Protein AF-A0A2T4CT30-F1 (afdb_monomer)

Organism: NCBI:txid624146

Foldseek 3Di:
DVLVVCLVLLVLVVNVVVLVPDDPVRCDPVSVVSVVSSVVLVVQLDDPVLVVLVVVCVVVVPPLVSLQVNLVSNVVSSVLLSSLVSLVVSCVVPVPPDCSLVVNVVSLVPDDPPDPSSVVSVVVSVVSVD

Structure (mmCIF, N/CA/C/O backbone):
data_AF-A0A2T4CT30-F1
#
_entry.id   AF-A0A2T4CT30-F1
#
loop_
_atom_site.group_PDB
_atom_site.id
_atom_site.type_symbol
_atom_site.label_atom_id
_atom_site.label_alt_id
_atom_site.label_comp_id
_atom_site.label_asym_id
_atom_site.label_entity_id
_atom_site.label_seq_id
_atom_site.pdbx_PDB_ins_code
_atom_site.Cartn_x
_atom_site.Cartn_y
_atom_site.Cartn_z
_atom_site.occupancy
_atom_site.B_iso_or_equiv
_atom_site.auth_seq_id
_atom_site.auth_comp_id
_atom_site.auth_asym_id
_atom_site.auth_atom_id
_atom_site.pdbx_PDB_model_num
ATOM 1 N N . MET A 1 1 ? 15.403 0.928 -18.893 1.00 57.62 1 MET A N 1
ATOM 2 C CA . MET A 1 1 ? 15.694 1.652 -17.631 1.00 57.62 1 MET A CA 1
ATOM 3 C C . MET A 1 1 ? 14.466 1.838 -16.730 1.00 57.62 1 MET A C 1
ATOM 5 O O . MET A 1 1 ? 14.641 1.749 -15.526 1.00 57.62 1 MET A O 1
ATOM 9 N N . LEU A 1 2 ? 13.239 1.999 -17.252 1.00 59.38 2 LEU A N 1
ATOM 10 C CA . LEU A 1 2 ? 12.018 2.119 -16.424 1.00 59.38 2 LEU A CA 1
ATOM 11 C C . LEU A 1 2 ? 11.672 0.859 -15.604 1.00 59.38 2 LEU A C 1
ATOM 13 O O . LEU A 1 2 ? 11.395 0.970 -14.416 1.00 59.38 2 LEU A O 1
ATOM 17 N N . ALA A 1 3 ? 11.766 -0.338 -16.193 1.00 56.81 3 ALA A N 1
ATOM 18 C CA . ALA A 1 3 ? 11.437 -1.590 -15.497 1.00 56.81 3 ALA A CA 1
ATOM 19 C C . ALA A 1 3 ? 12.364 -1.901 -14.304 1.00 56.81 3 ALA A C 1
ATOM 21 O O . ALA A 1 3 ? 11.907 -2.397 -13.284 1.00 56.81 3 ALA A O 1
ATOM 22 N N . ALA A 1 4 ? 13.656 -1.561 -14.394 1.00 57.28 4 ALA A N 1
ATOM 23 C CA . ALA A 1 4 ? 14.606 -1.757 -13.294 1.00 57.28 4 ALA A CA 1
ATOM 24 C C . ALA A 1 4 ? 14.313 -0.824 -12.104 1.00 57.28 4 ALA A C 1
ATOM 26 O O . ALA A 1 4 ? 14.340 -1.268 -10.962 1.00 57.28 4 ALA A O 1
ATOM 27 N N . ALA A 1 5 ? 13.965 0.438 -12.378 1.00 57.84 5 ALA A N 1
ATOM 28 C CA . ALA A 1 5 ? 13.563 1.394 -11.347 1.00 57.84 5 ALA A CA 1
ATOM 29 C C . ALA A 1 5 ? 12.221 1.009 -10.699 1.00 57.84 5 ALA A C 1
ATOM 31 O O . ALA A 1 5 ? 12.065 1.109 -9.488 1.00 57.84 5 ALA A O 1
ATOM 32 N N . ALA A 1 6 ? 11.258 0.514 -11.482 1.00 58.59 6 ALA A N 1
ATOM 33 C CA . ALA A 1 6 ? 9.978 0.037 -10.958 1.00 58.59 6 ALA A CA 1
ATOM 34 C C . ALA A 1 6 ? 10.134 -1.220 -10.074 1.00 58.59 6 ALA A C 1
ATOM 36 O O . ALA A 1 6 ? 9.441 -1.344 -9.066 1.00 58.59 6 ALA A O 1
ATOM 37 N N . LEU A 1 7 ? 11.104 -2.086 -10.385 1.00 60.84 7 LEU A N 1
ATOM 38 C CA . LEU A 1 7 ? 11.506 -3.226 -9.554 1.00 60.84 7 LEU A CA 1
ATOM 39 C C . LEU A 1 7 ? 12.090 -2.799 -8.201 1.00 60.84 7 LEU A C 1
ATOM 41 O O . LEU A 1 7 ? 11.708 -3.338 -7.166 1.00 60.84 7 LEU A O 1
ATOM 45 N N . GLU A 1 8 ? 12.978 -1.802 -8.191 1.00 60.53 8 GLU A N 1
ATOM 46 C CA . GLU A 1 8 ? 13.535 -1.246 -6.946 1.00 60.53 8 GLU A CA 1
ATOM 47 C C . GLU A 1 8 ? 12.466 -0.572 -6.073 1.00 60.53 8 GLU A C 1
ATOM 49 O O . GLU A 1 8 ? 12.564 -0.582 -4.843 1.00 60.53 8 GLU A O 1
ATOM 54 N N . LEU A 1 9 ? 11.417 -0.044 -6.708 1.00 63.19 9 LEU A N 1
ATOM 55 C CA . LEU A 1 9 ? 10.272 0.596 -6.062 1.00 63.19 9 LEU A CA 1
ATOM 56 C C . LEU A 1 9 ? 9.150 -0.382 -5.664 1.00 63.19 9 LEU A C 1
ATOM 58 O O . LEU A 1 9 ? 8.116 0.074 -5.183 1.00 63.19 9 LEU A O 1
ATOM 62 N N . GLY A 1 10 ? 9.319 -1.696 -5.862 1.00 62.84 10 GLY A N 1
ATOM 63 C CA . GLY A 1 10 ? 8.305 -2.704 -5.510 1.00 62.84 10 GLY A CA 1
ATOM 64 C C . GLY A 1 10 ? 7.031 -2.650 -6.364 1.00 62.84 10 GLY A C 1
ATOM 65 O O . GLY A 1 10 ? 6.013 -3.232 -6.007 1.00 62.84 10 GLY A O 1
ATOM 66 N N . ARG A 1 11 ? 7.063 -1.961 -7.510 1.00 69.31 11 ARG A N 1
ATOM 67 C CA . ARG A 1 11 ? 5.923 -1.819 -8.429 1.00 69.31 11 ARG A CA 1
ATOM 68 C C . ARG A 1 11 ? 5.841 -3.006 -9.381 1.00 69.31 11 ARG A C 1
ATOM 70 O O . ARG A 1 11 ? 5.975 -2.850 -10.595 1.00 69.31 11 ARG A O 1
ATOM 77 N N . LEU A 1 12 ? 5.673 -4.192 -8.812 1.00 69.56 12 LEU A N 1
ATOM 78 C CA . LEU A 1 12 ? 5.738 -5.457 -9.542 1.00 69.56 12 LEU A CA 1
ATOM 79 C C . LEU A 1 12 ? 4.688 -5.526 -10.663 1.00 69.56 12 LEU A C 1
ATOM 81 O O . LEU A 1 12 ? 5.019 -5.947 -11.767 1.00 69.56 12 LEU A O 1
ATOM 85 N N . GLU A 1 13 ? 3.491 -4.981 -10.438 1.00 65.31 13 GLU A N 1
ATOM 86 C CA . GLU A 1 13 ? 2.423 -4.935 -11.446 1.00 65.31 13 GLU A CA 1
ATOM 87 C C . GLU A 1 13 ? 2.760 -4.039 -12.647 1.00 65.31 13 GLU A C 1
ATOM 89 O O . GLU A 1 13 ? 2.622 -4.467 -13.787 1.00 65.31 13 GLU A O 1
ATOM 94 N N . GLN A 1 14 ? 3.324 -2.843 -12.437 1.00 66.31 14 GLN A N 1
ATOM 95 C CA . GLN A 1 14 ? 3.787 -2.009 -13.561 1.00 66.31 14 GLN A CA 1
ATOM 96 C C . GLN A 1 14 ? 4.950 -2.651 -14.319 1.00 66.31 14 GLN A C 1
ATOM 98 O O . GLN A 1 14 ? 5.071 -2.480 -15.531 1.00 66.31 14 GLN A O 1
ATOM 103 N N . VAL A 1 15 ? 5.829 -3.375 -13.620 1.00 67.06 15 VAL A N 1
ATOM 104 C CA . VAL A 1 15 ? 6.897 -4.142 -14.273 1.00 67.06 15 VAL A CA 1
ATOM 105 C C . VAL A 1 15 ? 6.290 -5.262 -15.114 1.00 67.06 15 VAL A C 1
ATOM 107 O O . VAL A 1 15 ? 6.729 -5.446 -16.245 1.00 67.06 15 VAL A O 1
ATOM 110 N N . ARG A 1 16 ? 5.270 -5.961 -14.606 1.00 68.44 16 ARG A N 1
ATOM 111 C CA . ARG A 1 16 ? 4.552 -7.022 -15.320 1.00 68.44 16 ARG A CA 1
ATOM 112 C C . ARG A 1 16 ? 3.856 -6.486 -16.572 1.00 68.44 16 ARG A C 1
ATOM 114 O O . ARG A 1 16 ? 4.122 -7.002 -17.649 1.00 68.44 16 ARG A O 1
ATOM 121 N N . GLU A 1 17 ? 3.099 -5.393 -16.471 1.00 71.25 17 GLU A N 1
ATOM 122 C CA . GLU A 1 17 ? 2.459 -4.741 -17.627 1.00 71.25 17 GLU A CA 1
ATOM 123 C C . GLU A 1 17 ? 3.479 -4.292 -18.686 1.00 71.25 17 GLU A C 1
ATOM 125 O O . GLU A 1 17 ? 3.277 -4.480 -19.887 1.00 71.25 17 GLU A O 1
ATOM 130 N N . LEU A 1 18 ? 4.606 -3.713 -18.253 1.00 71.56 18 LEU A N 1
ATOM 131 C CA . LEU A 1 18 ? 5.677 -3.310 -19.165 1.00 71.56 18 LEU A CA 1
ATOM 132 C C . LEU A 1 18 ? 6.331 -4.518 -19.844 1.00 71.56 18 LEU A C 1
ATOM 134 O O . LEU A 1 18 ? 6.643 -4.431 -21.030 1.00 71.56 18 LEU A O 1
ATOM 138 N N . LEU A 1 19 ? 6.538 -5.624 -19.127 1.00 70.25 19 LEU A N 1
ATOM 139 C CA . LEU A 1 19 ? 7.095 -6.856 -19.691 1.00 70.25 19 LEU A CA 1
ATOM 140 C C . LEU A 1 19 ? 6.111 -7.522 -20.665 1.00 70.25 19 LEU A C 1
ATOM 142 O O . LEU A 1 19 ? 6.524 -7.903 -21.756 1.00 70.25 19 LEU A O 1
ATOM 146 N N . ASP A 1 20 ? 4.821 -7.569 -20.337 1.00 72.44 20 ASP A N 1
ATOM 147 C CA . ASP A 1 20 ? 3.778 -8.137 -21.203 1.00 72.44 20 ASP A CA 1
ATOM 148 C C . ASP A 1 20 ? 3.587 -7.332 -22.501 1.00 72.44 20 ASP A C 1
ATOM 150 O O . ASP A 1 20 ? 3.146 -7.871 -23.517 1.00 72.44 20 ASP A O 1
ATOM 154 N N . SER A 1 21 ? 3.961 -6.047 -22.502 1.00 74.69 21 SER A N 1
ATOM 155 C CA . SER A 1 21 ? 3.940 -5.198 -23.701 1.00 74.69 21 SER A CA 1
ATOM 156 C C . SER A 1 21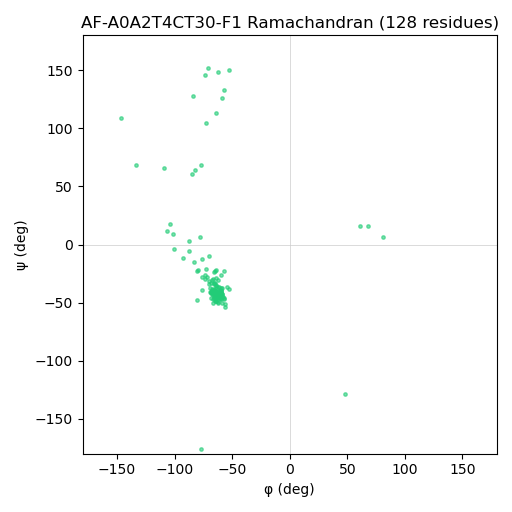 ? 5.094 -5.461 -24.685 1.00 74.69 21 SER A C 1
ATOM 158 O O . SER A 1 21 ? 5.056 -4.974 -25.818 1.00 74.69 21 SER A O 1
ATOM 160 N N . ILE A 1 22 ? 6.120 -6.222 -24.280 1.00 72.50 22 ILE A N 1
ATOM 161 C CA . ILE A 1 22 ? 7.293 -6.528 -25.111 1.00 72.50 22 ILE A CA 1
ATOM 162 C C . ILE A 1 22 ? 6.982 -7.716 -26.025 1.00 72.50 22 ILE A C 1
ATOM 164 O O . ILE A 1 22 ? 6.559 -8.784 -25.581 1.00 72.50 22 ILE A O 1
ATOM 168 N N . SER A 1 23 ? 7.221 -7.538 -27.327 1.00 70.38 23 SER A N 1
ATOM 169 C CA . SER A 1 23 ? 6.971 -8.581 -28.322 1.00 70.38 23 SER A CA 1
ATOM 170 C C . SER A 1 23 ? 7.845 -9.815 -28.065 1.00 70.38 23 SER A C 1
ATOM 172 O O . SER A 1 23 ? 8.988 -9.705 -27.624 1.00 70.38 23 SER A O 1
ATOM 174 N N . MET A 1 24 ? 7.339 -11.006 -28.398 1.00 62.00 24 MET A N 1
ATOM 175 C CA . MET A 1 24 ? 8.060 -12.277 -28.211 1.00 62.00 24 MET A CA 1
ATOM 176 C C . MET A 1 24 ? 9.427 -12.314 -28.923 1.00 62.00 24 MET A C 1
ATOM 178 O O . MET A 1 24 ? 10.302 -13.083 -28.539 1.00 62.00 24 MET A O 1
ATOM 182 N N . VAL A 1 25 ? 9.607 -11.485 -29.957 1.00 62.66 25 VAL A N 1
ATOM 183 C CA . VAL A 1 25 ? 10.837 -11.381 -30.756 1.00 62.66 25 VAL A CA 1
ATOM 184 C C . VAL A 1 25 ? 11.898 -10.520 -30.053 1.00 62.66 25 VAL A C 1
ATOM 186 O O . VAL A 1 25 ? 13.088 -10.707 -30.289 1.00 62.66 25 VAL A O 1
ATOM 189 N N . ASP A 1 26 ? 11.475 -9.635 -29.146 1.00 66.44 26 ASP A N 1
ATOM 190 C CA . ASP A 1 26 ? 12.321 -8.684 -28.414 1.00 66.44 26 ASP A CA 1
ATOM 191 C C . ASP A 1 26 ? 12.638 -9.144 -26.972 1.00 66.44 26 ASP A C 1
ATOM 193 O O . ASP A 1 26 ? 13.202 -8.387 -26.180 1.00 66.44 26 ASP A O 1
ATOM 197 N N . GLN A 1 27 ? 12.292 -10.388 -26.60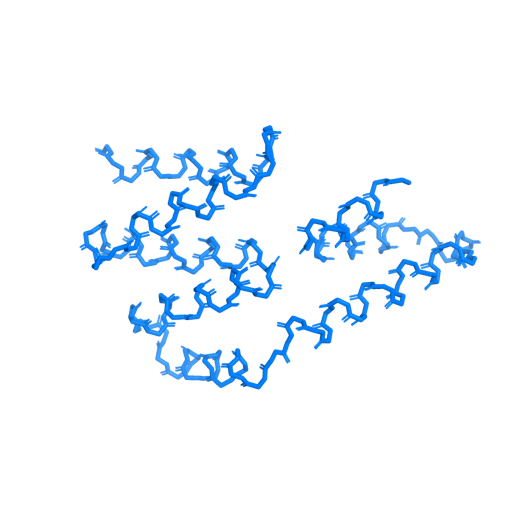9 1.00 70.94 27 GLN A N 1
ATOM 198 C CA . GLN A 1 27 ? 12.570 -10.985 -25.292 1.00 70.94 27 GLN A CA 1
ATOM 199 C C . GLN A 1 27 ? 14.037 -11.426 -25.157 1.00 70.94 27 GLN A C 1
ATOM 201 O O . GLN A 1 27 ? 14.364 -12.613 -25.107 1.00 70.94 27 GLN A O 1
ATOM 206 N N . ASP A 1 28 ? 14.935 -10.448 -25.112 1.00 76.31 28 ASP A N 1
ATOM 207 C CA . ASP A 1 28 ? 16.377 -10.647 -25.005 1.00 76.31 28 ASP A CA 1
ATOM 208 C C . ASP A 1 28 ? 16.854 -11.022 -23.579 1.00 76.31 28 ASP A C 1
ATOM 210 O O . ASP A 1 28 ? 16.087 -11.215 -22.630 1.00 76.31 28 ASP A O 1
ATOM 214 N N . SER A 1 29 ? 18.173 -11.127 -23.399 1.00 73.81 29 SER A N 1
ATOM 215 C CA . SER A 1 29 ? 18.788 -11.425 -22.099 1.00 73.81 29 SER A CA 1
ATOM 216 C C . SER A 1 29 ? 18.455 -10.390 -21.011 1.00 73.81 29 SER A C 1
ATOM 218 O O . SER A 1 29 ? 18.468 -10.723 -19.824 1.00 73.81 29 SER A O 1
ATOM 220 N N . PHE A 1 30 ? 18.158 -9.140 -21.385 1.00 69.69 30 PHE A N 1
ATOM 221 C CA . PHE A 1 30 ? 17.771 -8.083 -20.452 1.00 69.69 30 PHE A CA 1
ATOM 222 C C . PHE A 1 30 ? 16.319 -8.262 -19.986 1.00 69.69 30 PHE A C 1
ATOM 224 O O . PHE A 1 30 ? 16.048 -8.127 -18.789 1.00 69.69 30 PHE A O 1
ATOM 231 N N . TYR A 1 31 ? 15.415 -8.662 -20.885 1.00 74.56 31 TYR A N 1
ATOM 232 C CA . TYR A 1 31 ? 14.053 -9.083 -20.544 1.00 74.56 31 TYR A CA 1
ATOM 233 C C . TYR A 1 31 ? 14.053 -10.237 -19.530 1.00 74.56 31 TYR A C 1
ATOM 235 O O . TYR A 1 31 ? 13.449 -10.128 -18.463 1.00 74.56 31 TYR A O 1
ATOM 243 N N . GLN A 1 32 ? 14.809 -11.306 -19.800 1.00 73.62 32 GLN A N 1
ATOM 244 C CA . GLN A 1 32 ? 14.903 -12.465 -18.899 1.00 73.62 32 GLN A CA 1
ATOM 245 C C . GLN A 1 32 ? 15.473 -12.091 -17.520 1.00 73.62 32 GLN A C 1
ATOM 247 O O . GLN A 1 32 ? 15.019 -12.593 -16.492 1.00 73.62 32 GLN A O 1
ATOM 252 N N . HIS A 1 33 ? 16.434 -11.163 -17.468 1.00 74.44 33 HIS A N 1
ATOM 253 C CA . HIS A 1 33 ? 16.969 -10.656 -16.204 1.00 74.44 33 HIS A CA 1
ATOM 254 C C . HIS A 1 33 ? 15.916 -9.895 -15.379 1.00 74.44 33 HIS A C 1
ATOM 256 O O . HIS A 1 33 ? 15.855 -10.056 -14.158 1.00 74.44 33 HIS A O 1
ATOM 262 N N . LEU A 1 34 ? 15.075 -9.086 -16.031 1.00 70.56 34 LEU A N 1
ATOM 263 C CA . LEU A 1 34 ? 13.975 -8.371 -15.381 1.00 70.56 34 LEU A CA 1
ATOM 264 C C . LEU A 1 34 ? 12.869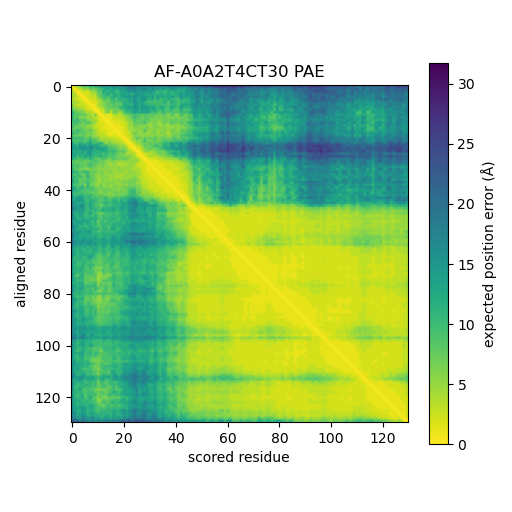 -9.321 -14.911 1.00 70.56 34 LEU A C 1
ATOM 266 O O . LEU A 1 34 ? 12.394 -9.156 -13.792 1.00 70.56 34 LEU A O 1
ATOM 270 N N . VAL A 1 35 ? 12.517 -10.338 -15.703 1.00 72.75 35 VAL A N 1
ATOM 271 C CA . VAL A 1 35 ? 11.549 -11.380 -15.314 1.00 72.75 35 VAL A CA 1
ATOM 272 C C . VAL A 1 35 ? 12.029 -12.142 -14.079 1.00 72.75 35 VAL A C 1
ATOM 274 O O . VAL A 1 35 ? 11.267 -12.305 -13.130 1.00 72.75 35 VAL A O 1
ATOM 277 N N . SER A 1 36 ? 13.297 -12.563 -14.036 1.00 72.75 36 SER A N 1
ATOM 278 C CA . SER A 1 36 ? 13.846 -13.240 -12.853 1.00 72.75 36 SER A CA 1
ATOM 279 C C . SER A 1 36 ? 13.839 -12.339 -11.622 1.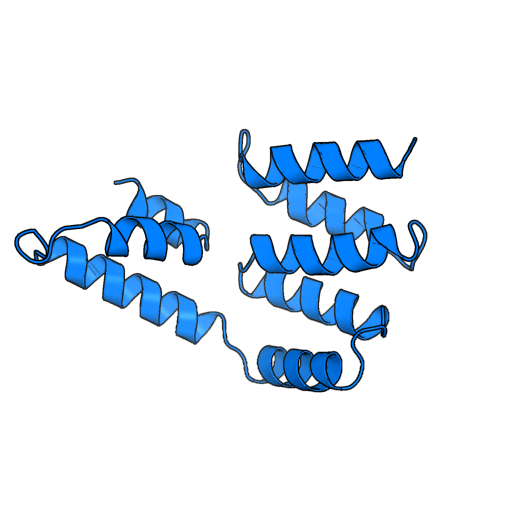00 72.75 36 SER A C 1
ATOM 281 O O . SER A 1 36 ? 13.467 -12.789 -10.542 1.00 72.75 36 SER A O 1
ATOM 283 N N . LYS A 1 37 ? 14.192 -11.055 -11.768 1.00 66.81 37 LYS A N 1
ATOM 284 C CA . LYS A 1 37 ? 14.112 -10.092 -10.661 1.00 66.81 37 LYS A CA 1
ATOM 285 C C . LYS A 1 37 ? 12.676 -9.861 -10.194 1.00 66.81 37 LYS A C 1
ATOM 287 O O . LYS A 1 37 ? 12.457 -9.798 -8.989 1.00 66.81 37 LYS A O 1
ATOM 292 N N . LEU A 1 38 ? 11.723 -9.762 -11.123 1.00 69.69 38 LEU A N 1
ATOM 293 C CA . LEU A 1 38 ? 10.296 -9.649 -10.823 1.00 69.69 38 LEU A CA 1
ATOM 294 C C . LEU A 1 38 ? 9.836 -10.862 -10.02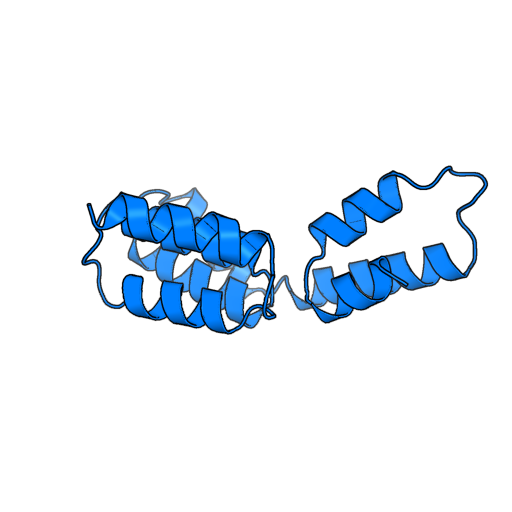3 1.00 69.69 38 LEU A C 1
ATOM 296 O O . LEU A 1 38 ? 9.288 -10.691 -8.945 1.00 69.69 38 LEU A O 1
ATOM 300 N N . LYS A 1 39 ? 10.148 -12.070 -10.494 1.00 68.12 39 LYS A N 1
ATOM 301 C CA . LYS A 1 39 ? 9.775 -13.317 -9.827 1.00 68.12 39 LYS A CA 1
ATOM 302 C C . LYS A 1 39 ? 10.382 -13.441 -8.429 1.00 68.12 39 LYS A C 1
ATOM 304 O O . LYS A 1 39 ? 9.682 -13.807 -7.499 1.00 68.12 39 LYS A O 1
ATOM 309 N N . MET A 1 40 ? 11.657 -13.088 -8.263 1.00 67.00 40 MET A N 1
ATOM 310 C CA . MET A 1 40 ? 12.306 -13.084 -6.947 1.00 67.00 40 MET A CA 1
ATOM 311 C C . MET A 1 40 ? 11.682 -12.056 -5.997 1.00 67.00 40 MET A C 1
ATOM 313 O O . MET A 1 40 ? 11.573 -12.319 -4.804 1.00 67.00 40 MET A O 1
ATOM 317 N N . ALA A 1 41 ? 11.291 -10.885 -6.507 1.00 64.62 41 ALA A N 1
ATOM 318 C CA . ALA A 1 41 ? 10.607 -9.872 -5.712 1.00 64.62 41 ALA A CA 1
ATOM 319 C C . ALA A 1 41 ? 9.181 -10.309 -5.334 1.00 64.62 41 ALA A C 1
ATOM 321 O O . ALA A 1 41 ? 8.771 -10.066 -4.207 1.00 64.62 41 ALA A O 1
ATOM 322 N N . ASP A 1 42 ? 8.477 -10.995 -6.237 1.00 67.31 42 ASP A N 1
ATOM 323 C CA . ASP A 1 42 ? 7.148 -11.577 -6.010 1.00 67.31 42 ASP A CA 1
ATOM 324 C C . ASP A 1 42 ? 7.215 -12.674 -4.933 1.00 67.31 42 ASP A C 1
ATOM 326 O O . ASP A 1 42 ? 6.500 -12.631 -3.937 1.00 67.31 42 ASP A O 1
ATOM 330 N N . GLU A 1 43 ? 8.171 -13.601 -5.061 1.00 66.19 43 GLU A N 1
ATOM 331 C CA . GLU A 1 43 ? 8.420 -14.665 -4.079 1.00 66.19 43 GLU A CA 1
ATOM 332 C C . GLU A 1 43 ? 8.837 -14.109 -2.707 1.00 66.19 43 GLU A C 1
ATOM 334 O O . GLU A 1 43 ? 8.440 -14.649 -1.677 1.00 66.19 43 GLU A O 1
ATOM 339 N N . ALA A 1 44 ? 9.612 -13.020 -2.671 1.00 62.91 44 ALA A N 1
ATOM 340 C CA . ALA A 1 44 ? 10.002 -12.362 -1.424 1.00 62.91 44 ALA A CA 1
ATOM 341 C C . ALA A 1 44 ? 8.855 -11.569 -0.775 1.00 62.91 44 ALA A C 1
ATOM 343 O O . ALA A 1 44 ? 8.864 -11.370 0.440 1.00 62.91 44 ALA A O 1
ATOM 344 N N . ALA A 1 45 ? 7.890 -11.106 -1.571 1.00 66.25 45 ALA A N 1
ATOM 345 C CA . ALA A 1 45 ? 6.742 -10.335 -1.109 1.00 66.25 45 ALA A CA 1
ATOM 346 C C . ALA A 1 45 ? 5.551 -11.212 -0.679 1.00 66.25 45 ALA A C 1
ATOM 348 O O . ALA A 1 45 ? 4.563 -10.686 -0.166 1.00 66.25 45 ALA A O 1
ATOM 349 N N . ASP A 1 46 ? 5.634 -12.531 -0.870 1.00 72.44 46 ASP A N 1
ATOM 350 C CA . ASP A 1 46 ? 4.558 -13.488 -0.604 1.00 72.44 46 ASP A CA 1
ATOM 351 C C . ASP A 1 46 ? 4.872 -14.356 0.629 1.00 72.44 46 ASP A C 1
ATOM 353 O O . ASP A 1 46 ? 5.125 -15.563 0.550 1.00 72.44 46 ASP A O 1
ATOM 357 N N . SER A 1 47 ? 4.922 -13.697 1.792 1.00 81.31 47 SER A N 1
ATOM 358 C CA . SER A 1 47 ? 5.229 -14.347 3.068 1.00 81.31 47 SER A CA 1
ATOM 359 C C . SER A 1 47 ? 4.074 -15.250 3.544 1.00 81.31 47 SER A C 1
ATOM 361 O O . SER A 1 47 ? 2.909 -14.980 3.229 1.00 81.31 47 SER A O 1
ATOM 363 N N . PRO A 1 48 ? 4.351 -16.315 4.327 1.00 83.81 48 PRO A N 1
ATOM 364 C CA . PRO A 1 48 ? 3.304 -17.168 4.898 1.00 83.81 48 PRO A CA 1
ATOM 365 C C . PRO A 1 48 ? 2.239 -16.378 5.669 1.00 83.81 48 PRO A C 1
ATOM 367 O O . PRO A 1 48 ? 1.052 -16.666 5.553 1.00 83.81 48 PRO A O 1
ATOM 370 N N . GLU A 1 49 ? 2.658 -15.342 6.393 1.00 84.69 49 GLU A N 1
ATOM 371 C CA . GLU A 1 49 ? 1.782 -14.477 7.182 1.00 84.69 49 GLU A CA 1
ATOM 372 C C . GLU A 1 49 ? 0.845 -13.644 6.295 1.00 84.69 49 GLU A C 1
ATOM 374 O O . GLU A 1 49 ? -0.325 -13.466 6.628 1.00 84.69 49 GLU A O 1
ATOM 379 N N . LEU A 1 50 ? 1.327 -13.151 5.146 1.00 87.38 50 LEU A N 1
ATOM 380 C CA . LEU A 1 50 ? 0.490 -12.435 4.178 1.00 87.38 50 LEU A CA 1
ATOM 381 C C . LEU A 1 50 ? -0.575 -13.344 3.566 1.00 87.38 50 LEU A C 1
ATOM 383 O O . LEU A 1 50 ? -1.720 -12.918 3.408 1.00 87.38 50 LEU A O 1
ATOM 387 N N . ARG A 1 51 ? -0.218 -14.593 3.252 1.00 85.69 51 ARG A N 1
ATOM 388 C CA . ARG A 1 51 ? -1.172 -15.580 2.728 1.00 85.69 51 ARG A CA 1
ATOM 389 C C . ARG A 1 51 ? -2.247 -15.912 3.752 1.00 85.69 51 ARG A C 1
ATOM 391 O O . ARG A 1 51 ? -3.425 -15.909 3.413 1.00 85.69 51 ARG A O 1
ATOM 398 N N . GLU A 1 52 ? -1.852 -16.125 5.003 1.00 88.44 52 GLU A N 1
ATOM 399 C CA . GLU A 1 52 ? -2.796 -16.400 6.083 1.00 88.44 52 GLU A CA 1
ATOM 400 C C . GLU A 1 52 ? -3.761 -15.223 6.301 1.00 88.44 52 GLU A C 1
ATOM 402 O O . GLU A 1 52 ? -4.975 -15.422 6.364 1.00 88.44 52 GLU A O 1
ATOM 407 N N . LEU A 1 53 ? -3.253 -13.986 6.330 1.00 89.94 53 LEU A N 1
ATOM 408 C CA . LEU A 1 53 ? -4.096 -12.789 6.425 1.00 89.94 53 LEU A CA 1
ATOM 409 C C . LEU A 1 53 ? -5.054 -12.659 5.234 1.00 89.94 53 LEU A C 1
ATOM 411 O O . LEU A 1 53 ? -6.220 -12.320 5.431 1.00 89.94 53 LEU A O 1
ATOM 415 N N . ALA A 1 54 ? -4.607 -12.965 4.014 1.00 87.25 54 ALA A N 1
ATOM 416 C CA . ALA A 1 54 ? -5.460 -12.940 2.827 1.00 87.25 54 ALA A CA 1
ATOM 417 C C . ALA A 1 54 ? -6.574 -14.003 2.882 1.00 87.25 54 ALA A C 1
ATOM 419 O O . ALA A 1 54 ? -7.719 -13.724 2.510 1.00 87.25 54 ALA A O 1
ATOM 420 N N . GLU A 1 55 ? -6.275 -15.207 3.374 1.00 89.06 55 GLU A N 1
ATOM 421 C CA . GLU A 1 55 ? -7.267 -16.268 3.582 1.00 89.06 55 GLU A CA 1
ATOM 422 C C . GLU A 1 55 ? -8.296 -15.874 4.649 1.00 89.06 55 GLU A C 1
ATOM 424 O O . GLU A 1 55 ? -9.506 -15.975 4.419 1.00 89.06 55 GLU A O 1
ATOM 429 N N . GLN A 1 56 ? -7.835 -15.356 5.790 1.00 90.75 56 GLN A N 1
ATOM 430 C CA . GLN A 1 56 ? -8.716 -14.876 6.855 1.00 90.75 56 GLN A CA 1
ATOM 431 C C . GLN A 1 56 ? -9.603 -13.724 6.372 1.00 90.75 56 GLN A C 1
ATOM 433 O O . GLN A 1 56 ? -10.804 -13.707 6.651 1.00 90.75 56 GLN A O 1
ATOM 438 N N . LEU A 1 57 ? -9.044 -12.796 5.595 1.00 88.81 57 LEU A N 1
ATOM 439 C CA . LEU A 1 57 ? -9.785 -11.678 5.026 1.00 88.81 57 LEU A CA 1
ATOM 440 C C . LEU A 1 57 ? -10.789 -12.133 3.958 1.00 88.81 57 LEU A C 1
ATOM 442 O O . LEU A 1 57 ? -11.876 -11.572 3.866 1.00 88.81 57 LEU A O 1
ATOM 446 N N . SER A 1 58 ? -10.480 -13.187 3.202 1.00 86.06 58 SER A N 1
ATOM 447 C CA . SER A 1 58 ? -11.431 -13.799 2.264 1.00 86.06 58 SER A CA 1
ATOM 448 C C . SER A 1 58 ? -12.635 -14.407 2.989 1.00 86.06 58 SER A C 1
ATOM 450 O O . SER A 1 58 ? -13.759 -14.333 2.494 1.00 86.06 58 SER A O 1
ATOM 452 N N . ALA A 1 59 ? -12.420 -14.967 4.183 1.00 90.81 59 ALA A N 1
ATOM 453 C CA . ALA A 1 59 ? -13.497 -15.451 5.042 1.00 90.81 59 ALA A CA 1
ATOM 454 C C . ALA A 1 59 ? -14.245 -14.314 5.766 1.00 90.81 59 ALA A C 1
ATOM 456 O O . ALA A 1 59 ? -15.425 -14.463 6.087 1.00 90.81 59 ALA A O 1
ATOM 457 N N . GLN A 1 60 ? -13.577 -13.185 6.028 1.00 91.19 60 GLN A N 1
ATOM 458 C CA . GLN A 1 60 ? -14.115 -12.042 6.773 1.00 91.19 60 GLN A CA 1
ATOM 459 C C . GLN A 1 60 ? -13.819 -10.702 6.071 1.00 91.19 60 GLN A C 1
ATOM 461 O O . GLN A 1 60 ? -13.078 -9.866 6.598 1.00 91.19 60 GLN A O 1
ATOM 466 N N . PRO A 1 61 ? -14.431 -10.438 4.903 1.00 86.06 61 PRO A N 1
ATOM 467 C CA . PRO A 1 61 ? -14.077 -9.293 4.061 1.00 86.06 61 PRO A CA 1
ATOM 468 C C . PRO A 1 61 ? -14.488 -7.937 4.643 1.00 86.06 61 PRO A C 1
AT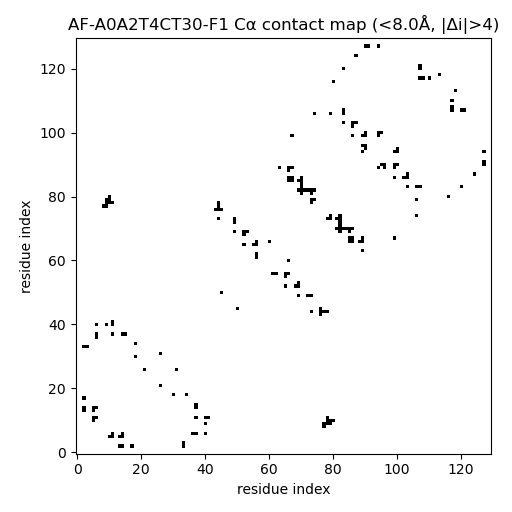OM 470 O O . PRO A 1 61 ? -14.095 -6.902 4.112 1.00 86.06 61 PRO A O 1
ATOM 473 N N . GLU A 1 62 ? -15.280 -7.904 5.713 1.00 89.31 62 GLU A N 1
ATOM 474 C CA . GLU A 1 62 ? -15.684 -6.671 6.403 1.00 89.31 62 GLU A CA 1
ATOM 475 C C . GLU A 1 62 ? -14.882 -6.411 7.684 1.00 89.31 62 GLU A C 1
ATOM 477 O O . GLU A 1 62 ? -15.032 -5.358 8.300 1.00 89.31 62 GLU A O 1
ATOM 482 N N . ASN A 1 63 ? -13.992 -7.328 8.073 1.00 93.31 63 ASN A N 1
ATOM 483 C CA . ASN A 1 63 ? -13.186 -7.167 9.274 1.00 93.31 63 ASN A CA 1
ATOM 484 C C . ASN A 1 63 ? -12.106 -6.092 9.055 1.00 93.31 63 ASN A C 1
ATOM 486 O O . ASN A 1 63 ? -11.109 -6.306 8.364 1.00 93.31 63 ASN A O 1
ATOM 490 N N . LEU A 1 64 ? -12.331 -4.912 9.638 1.00 93.69 64 LEU A N 1
ATOM 491 C CA . LEU A 1 64 ? -11.449 -3.752 9.497 1.00 93.69 64 LEU A CA 1
ATOM 492 C C . LEU A 1 64 ? -10.077 -3.958 10.147 1.00 93.69 64 LEU A C 1
ATOM 494 O O . LEU A 1 64 ? -9.098 -3.402 9.655 1.00 93.69 64 LEU A O 1
ATOM 498 N N . GLU A 1 65 ? -10.000 -4.769 11.203 1.00 94.12 65 GLU A N 1
ATOM 499 C CA . GLU A 1 65 ? -8.743 -5.100 11.881 1.00 94.12 65 GLU A CA 1
ATOM 500 C C . GLU A 1 65 ? -7.857 -5.923 10.945 1.00 94.12 65 GLU A C 1
ATOM 502 O O . GLU A 1 65 ? -6.738 -5.516 10.638 1.00 94.12 65 GLU A O 1
ATOM 507 N N . LEU A 1 66 ? -8.416 -6.990 10.358 1.00 93.62 66 LEU A N 1
ATOM 508 C CA . LEU A 1 66 ? -7.710 -7.819 9.377 1.00 93.62 66 LEU A CA 1
ATOM 509 C C . LEU A 1 66 ? -7.274 -7.021 8.145 1.00 93.62 66 LEU A C 1
ATOM 511 O O . LEU A 1 66 ? -6.166 -7.217 7.654 1.00 93.62 66 LEU A O 1
ATOM 515 N N . LYS A 1 67 ? -8.102 -6.090 7.652 1.00 94.06 67 LYS A N 1
ATOM 516 C CA . LYS A 1 67 ? -7.701 -5.201 6.545 1.00 94.06 67 LYS A CA 1
ATOM 517 C C . LYS A 1 67 ? -6.531 -4.307 6.920 1.00 94.06 67 LYS A C 1
ATOM 519 O O . LYS A 1 67 ? -5.658 -4.071 6.089 1.00 94.06 67 LYS A O 1
ATOM 524 N N . MET A 1 68 ? -6.530 -3.782 8.141 1.00 94.62 68 MET A N 1
ATOM 525 C CA . MET A 1 68 ? -5.473 -2.903 8.621 1.00 94.62 68 MET A CA 1
ATOM 526 C C . MET A 1 68 ? -4.159 -3.671 8.786 1.00 94.62 68 MET A C 1
ATOM 528 O O . MET A 1 68 ? -3.133 -3.224 8.271 1.00 94.62 68 MET A O 1
ATOM 532 N N . ASP A 1 69 ? -4.200 -4.850 9.405 1.00 93.81 69 ASP A N 1
ATOM 533 C CA . ASP A 1 69 ? -3.037 -5.728 9.557 1.00 93.81 69 ASP A CA 1
ATOM 534 C C . ASP A 1 69 ? -2.493 -6.180 8.202 1.00 93.81 69 ASP A C 1
ATOM 536 O O . ASP A 1 69 ? -1.289 -6.088 7.941 1.00 93.81 69 ASP A O 1
ATOM 540 N N . PHE A 1 70 ? -3.382 -6.583 7.292 1.00 93.62 70 PHE A N 1
ATOM 541 C CA . PHE A 1 70 ? -3.010 -6.958 5.935 1.00 93.62 70 PHE A CA 1
ATOM 542 C C . PHE A 1 70 ? -2.370 -5.787 5.178 1.00 93.62 70 PHE A C 1
ATOM 544 O O . PHE A 1 70 ? -1.315 -5.960 4.570 1.00 93.62 70 PHE A O 1
ATOM 551 N N . ALA A 1 71 ? -2.917 -4.572 5.287 1.00 93.62 71 ALA A N 1
ATOM 552 C CA . ALA A 1 71 ? -2.328 -3.375 4.687 1.00 93.62 71 ALA A CA 1
ATOM 553 C C . ALA A 1 71 ? -0.906 -3.093 5.202 1.00 93.62 71 ALA A C 1
ATOM 555 O O . ALA A 1 71 ? -0.016 -2.749 4.422 1.00 9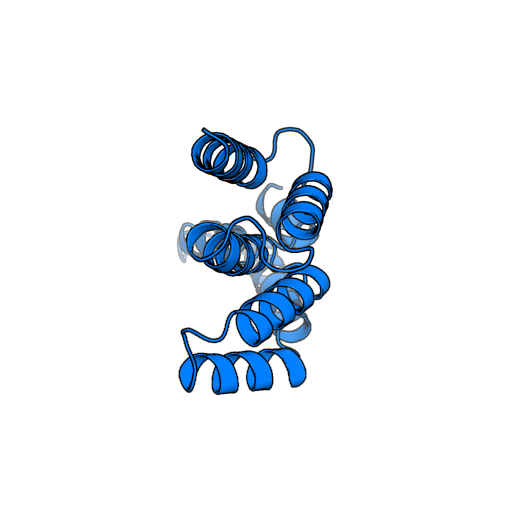3.62 71 ALA A O 1
ATOM 556 N N . ILE A 1 72 ? -0.676 -3.248 6.508 1.00 92.56 72 ILE A N 1
ATOM 557 C CA . ILE A 1 72 ? 0.644 -3.051 7.123 1.00 92.56 72 ILE A CA 1
ATOM 558 C C . ILE A 1 72 ? 1.637 -4.084 6.586 1.00 92.56 72 ILE A C 1
ATOM 560 O O . ILE A 1 72 ? 2.747 -3.722 6.196 1.00 92.56 72 ILE A O 1
ATOM 564 N N . LYS A 1 73 ? 1.235 -5.355 6.504 1.00 91.31 73 LYS A N 1
ATOM 565 C CA . LYS A 1 73 ? 2.095 -6.417 5.971 1.00 91.31 73 LYS A CA 1
ATOM 566 C C . LYS A 1 73 ? 2.399 -6.247 4.491 1.00 91.31 73 LYS A C 1
ATOM 568 O O . LYS A 1 73 ? 3.544 -6.431 4.083 1.00 91.31 73 LYS A O 1
ATOM 573 N N . LEU A 1 74 ? 1.425 -5.807 3.700 1.00 90.19 74 LEU A N 1
ATOM 574 C CA . LEU A 1 74 ? 1.643 -5.469 2.295 1.00 90.19 74 LEU A CA 1
ATOM 575 C C . LEU A 1 74 ? 2.653 -4.324 2.154 1.00 90.19 74 LEU A C 1
ATOM 577 O O . LEU A 1 74 ? 3.535 -4.374 1.297 1.00 90.19 74 LEU A O 1
ATOM 581 N N . PHE A 1 75 ? 2.574 -3.319 3.027 1.00 90.38 75 PHE A N 1
ATOM 582 C CA . PHE A 1 75 ? 3.521 -2.210 3.043 1.00 90.38 75 PHE A CA 1
ATOM 583 C C . PHE A 1 75 ? 4.947 -2.662 3.398 1.00 90.38 75 PHE A C 1
ATOM 585 O O . PHE A 1 75 ? 5.895 -2.289 2.703 1.00 90.38 75 PHE A O 1
ATOM 592 N N . GLU A 1 76 ? 5.106 -3.513 4.418 1.00 87.75 76 GLU A N 1
ATOM 593 C CA . GLU A 1 76 ? 6.392 -4.137 4.781 1.00 87.75 76 GLU A CA 1
ATOM 594 C C . GLU A 1 76 ? 6.977 -4.958 3.616 1.00 87.75 76 GLU A C 1
ATOM 596 O O . GLU A 1 76 ? 8.181 -4.902 3.355 1.00 87.75 76 GLU A O 1
ATOM 601 N N . ALA A 1 77 ? 6.116 -5.644 2.859 1.00 86.06 77 ALA A N 1
ATOM 602 C CA . ALA A 1 77 ? 6.463 -6.393 1.651 1.00 86.06 77 ALA A CA 1
ATOM 603 C C . ALA A 1 77 ? 6.661 -5.516 0.397 1.00 86.06 77 ALA A C 1
ATOM 605 O O . ALA A 1 77 ? 6.845 -6.038 -0.701 1.00 86.06 77 ALA A O 1
ATOM 606 N N . LYS A 1 78 ? 6.634 -4.181 0.532 1.00 85.06 78 LYS A N 1
ATOM 607 C CA . LYS A 1 78 ? 6.737 -3.197 -0.564 1.00 85.06 78 LYS A CA 1
ATOM 608 C C . LYS A 1 78 ? 5.625 -3.282 -1.621 1.00 85.06 78 LYS A C 1
ATOM 610 O O . LYS A 1 78 ? 5.742 -2.659 -2.676 1.00 85.06 78 LYS A O 1
ATOM 615 N N . ARG A 1 79 ? 4.513 -3.960 -1.328 1.00 84.56 79 ARG A N 1
ATOM 616 C CA . ARG A 1 79 ? 3.300 -4.034 -2.163 1.00 84.56 79 ARG A CA 1
ATOM 617 C C . ARG A 1 79 ? 2.423 -2.804 -1.921 1.00 84.56 79 ARG A C 1
ATOM 619 O O . ARG A 1 79 ? 1.321 -2.874 -1.383 1.00 84.56 79 ARG A O 1
ATOM 626 N N . MET A 1 80 ? 2.965 -1.641 -2.286 1.00 87.94 80 MET A N 1
ATOM 627 C CA . MET A 1 80 ? 2.421 -0.323 -1.926 1.00 87.94 80 MET A CA 1
ATOM 628 C C . MET A 1 80 ? 0.999 -0.080 -2.435 1.00 87.94 80 MET A C 1
ATOM 630 O O . MET A 1 80 ? 0.192 0.528 -1.739 1.00 87.94 80 MET A O 1
ATOM 634 N N . GLU A 1 81 ? 0.693 -0.519 -3.655 1.00 87.00 81 GLU A N 1
ATOM 635 C CA . GLU A 1 81 ? -0.624 -0.302 -4.257 1.00 87.00 81 GLU A CA 1
ATOM 636 C C . GLU A 1 81 ? -1.722 -1.050 -3.507 1.00 87.00 81 GLU A C 1
ATOM 638 O O . GLU A 1 81 ? -2.730 -0.444 -3.142 1.00 87.00 81 GLU A O 1
ATOM 643 N N . GLU A 1 82 ? -1.478 -2.318 -3.194 1.00 88.50 82 GLU A N 1
ATOM 644 C CA . GLU A 1 82 ? -2.407 -3.150 -2.435 1.00 88.50 82 GLU A CA 1
ATOM 645 C C . GLU A 1 82 ? -2.517 -2.673 -0.985 1.00 88.50 82 GLU A C 1
ATOM 647 O O . GLU A 1 82 ? -3.620 -2.575 -0.454 1.00 88.50 82 GLU A O 1
ATOM 652 N N . ALA A 1 83 ? -1.401 -2.290 -0.354 1.00 92.38 83 ALA A N 1
ATOM 653 C CA . ALA A 1 83 ? -1.413 -1.720 0.994 1.00 92.38 83 ALA A CA 1
ATOM 654 C C . ALA A 1 83 ? -2.312 -0.475 1.073 1.00 92.38 83 ALA A C 1
ATOM 656 O O . ALA A 1 83 ? -3.161 -0.356 1.962 1.00 92.38 83 ALA A O 1
ATOM 657 N N . LEU A 1 84 ? -2.158 0.436 0.106 1.00 93.62 84 LEU A N 1
ATOM 658 C CA . LEU A 1 84 ? -2.984 1.634 0.005 1.00 93.62 84 LEU A CA 1
ATOM 659 C C . LEU A 1 84 ? -4.446 1.285 -0.277 1.00 93.62 84 LEU A C 1
ATOM 661 O O . LEU A 1 84 ? -5.337 1.885 0.317 1.00 93.62 84 LEU A O 1
ATOM 665 N N . GLU A 1 85 ? -4.724 0.307 -1.132 1.00 92.38 85 GLU A N 1
ATOM 666 C CA . GLU A 1 85 ? -6.096 -0.117 -1.399 1.00 92.38 85 GLU A CA 1
ATOM 667 C C . GLU A 1 85 ? -6.797 -0.631 -0.135 1.00 92.38 85 GLU A C 1
ATOM 669 O O . GLU A 1 85 ? -7.909 -0.187 0.174 1.00 92.38 85 GLU A O 1
ATOM 674 N N . GLN A 1 86 ? -6.126 -1.491 0.634 1.00 93.75 86 GLN A N 1
ATOM 675 C CA . GLN A 1 86 ? -6.674 -2.061 1.863 1.00 93.75 86 GLN A CA 1
ATOM 676 C C . GLN A 1 86 ? -6.920 -0.989 2.927 1.00 93.75 86 GLN A C 1
ATOM 678 O O . GLN A 1 86 ? -8.030 -0.893 3.463 1.00 93.75 86 GLN A O 1
ATOM 683 N N . ILE A 1 87 ? -5.940 -0.116 3.189 1.00 95.38 87 ILE A N 1
ATOM 684 C CA . ILE A 1 87 ? -6.088 0.900 4.238 1.00 95.38 87 ILE A CA 1
ATOM 685 C C . ILE A 1 87 ? -7.104 1.985 3.869 1.00 95.38 87 ILE A C 1
ATOM 687 O O . ILE A 1 87 ? -7.851 2.458 4.724 1.00 95.38 87 ILE A O 1
ATOM 691 N N . PHE A 1 88 ? -7.212 2.344 2.587 1.00 95.12 88 PHE A N 1
ATOM 692 C CA . PHE A 1 88 ? -8.274 3.239 2.132 1.00 95.12 88 PHE A CA 1
ATOM 693 C C . PHE A 1 88 ? -9.642 2.555 2.129 1.00 95.12 88 PHE A C 1
ATOM 695 O O . PHE A 1 88 ? -10.652 3.232 2.313 1.00 95.12 88 PHE A O 1
ATOM 702 N N . GLY A 1 89 ? -9.698 1.233 1.962 1.00 93.75 89 GLY A N 1
ATOM 703 C CA . GLY A 1 89 ? -10.903 0.445 2.208 1.00 93.75 89 GLY A CA 1
ATOM 704 C C . GLY A 1 89 ? -11.398 0.596 3.647 1.00 93.75 89 GLY A C 1
ATOM 705 O O . GLY A 1 89 ? -12.587 0.832 3.852 1.00 93.75 89 GLY A O 1
ATOM 706 N N . VAL A 1 90 ? -10.484 0.548 4.623 1.00 95.06 90 VAL A N 1
ATOM 707 C CA . VAL A 1 90 ? -10.798 0.812 6.038 1.00 95.06 90 VAL A CA 1
ATOM 708 C C . VAL A 1 90 ? -11.299 2.242 6.230 1.00 95.06 90 VAL A C 1
ATOM 710 O O . VAL A 1 90 ? -12.384 2.433 6.767 1.00 95.06 90 VAL A O 1
ATOM 713 N N . LEU A 1 91 ? -10.577 3.244 5.715 1.00 94.38 91 LEU A N 1
ATOM 714 C CA . LEU A 1 91 ? -10.945 4.660 5.868 1.00 94.38 91 LEU A CA 1
ATOM 715 C C . LEU A 1 91 ? -12.288 5.034 5.231 1.00 94.38 91 LEU A C 1
ATOM 717 O O . LEU A 1 91 ? -12.959 5.945 5.711 1.00 94.38 91 LEU A O 1
ATOM 721 N N . ARG A 1 92 ? -12.681 4.361 4.143 1.00 93.50 92 ARG A N 1
ATOM 722 C CA . ARG A 1 92 ? -14.004 4.544 3.525 1.00 93.50 92 ARG A CA 1
ATOM 723 C C . ARG A 1 92 ? -15.129 3.987 4.390 1.00 93.50 92 ARG A C 1
ATOM 725 O O . ARG A 1 92 ? -16.238 4.502 4.318 1.00 93.50 92 ARG A O 1
ATOM 732 N N . HIS A 1 93 ? -14.858 2.930 5.152 1.00 93.31 93 HIS A N 1
ATOM 733 C CA . HIS A 1 93 ? -15.832 2.347 6.066 1.00 93.31 93 HIS A CA 1
ATOM 734 C C . HIS A 1 93 ? -15.910 3.150 7.369 1.00 93.31 93 HIS A C 1
ATOM 736 O O . HIS A 1 93 ? -16.998 3.483 7.832 1.00 93.31 93 HIS A O 1
ATOM 742 N N . ASP A 1 94 ? -14.760 3.469 7.960 1.00 93.31 94 ASP A N 1
ATOM 743 C CA . ASP A 1 94 ? -14.654 4.306 9.148 1.00 93.31 94 ASP A CA 1
ATOM 744 C C . ASP A 1 94 ? -13.367 5.143 9.100 1.00 93.31 94 ASP A C 1
ATOM 746 O O . ASP A 1 94 ? -12.246 4.661 9.271 1.00 93.31 94 ASP A O 1
ATOM 750 N N . LEU A 1 95 ? -13.552 6.446 8.888 1.00 90.38 95 LEU A N 1
ATOM 751 C CA . LEU A 1 95 ? -12.479 7.430 8.766 1.00 90.38 95 LEU A CA 1
ATOM 752 C C . LEU A 1 95 ? -11.665 7.599 10.060 1.00 90.38 95 LEU A C 1
ATOM 754 O O . LEU A 1 95 ? -10.538 8.105 10.011 1.00 90.38 95 LEU A O 1
ATOM 758 N N . ASN A 1 96 ? -12.243 7.252 11.211 1.00 89.69 96 ASN A N 1
ATOM 759 C CA . ASN A 1 96 ? -11.633 7.378 12.534 1.00 89.69 96 ASN A CA 1
ATOM 760 C C . ASN A 1 96 ? -11.207 6.020 13.109 1.00 89.69 96 ASN A C 1
ATOM 762 O O . ASN A 1 96 ? -10.862 5.951 14.289 1.00 89.69 96 ASN A O 1
ATOM 766 N N . TYR A 1 97 ? -11.214 4.958 12.298 1.00 94.12 97 TYR A N 1
ATOM 767 C CA . TYR A 1 97 ? -10.821 3.634 12.751 1.00 94.12 97 TYR A CA 1
ATOM 768 C C . TYR A 1 97 ? -9.342 3.602 13.152 1.00 94.12 97 TYR A C 1
ATOM 770 O O . TYR A 1 97 ? -8.450 3.731 12.307 1.00 94.12 97 TYR A O 1
ATOM 778 N N . SER A 1 98 ? -9.092 3.40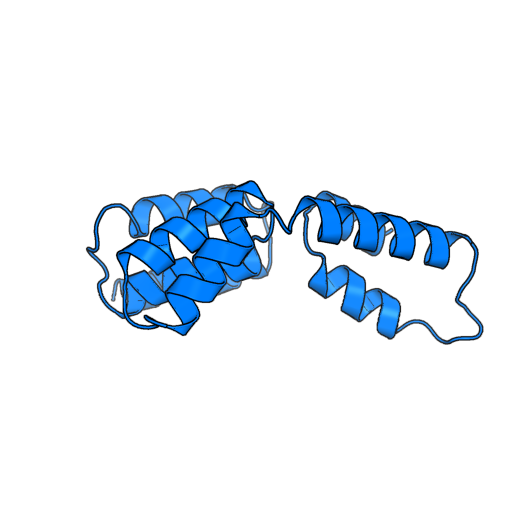2 14.450 1.00 93.69 98 SER A N 1
ATOM 779 C CA . SER A 1 98 ? -7.752 3.278 15.030 1.00 93.69 98 SER A CA 1
ATOM 780 C C . SER A 1 98 ? -6.800 4.393 14.542 1.00 93.69 98 SER A C 1
ATOM 782 O O . SER A 1 98 ? -7.126 5.580 14.587 1.00 93.69 98 SER A O 1
ATOM 784 N N . ASP A 1 99 ? -5.619 4.022 14.056 1.00 94.19 99 ASP A N 1
ATOM 785 C CA . ASP A 1 99 ? -4.592 4.874 13.471 1.00 94.19 99 ASP A CA 1
ATOM 786 C C . ASP A 1 99 ? -4.535 4.770 11.933 1.00 94.19 99 ASP A C 1
ATOM 788 O O . ASP A 1 99 ? -3.563 5.217 11.316 1.00 94.19 99 ASP A O 1
ATOM 792 N N . ALA A 1 100 ? -5.587 4.250 11.285 1.00 93.88 100 ALA A N 1
ATOM 793 C CA . ALA A 1 100 ? -5.616 3.998 9.840 1.00 93.88 100 ALA A CA 1
ATOM 794 C C . ALA A 1 100 ? -5.284 5.249 9.009 1.00 93.88 100 ALA A C 1
ATOM 796 O O . ALA A 1 100 ? -4.581 5.169 8.002 1.00 93.88 100 ALA A O 1
ATOM 797 N N . ARG A 1 101 ? -5.729 6.435 9.449 1.00 94.06 101 ARG A N 1
ATOM 798 C CA . ARG A 1 101 ? -5.448 7.705 8.755 1.00 94.06 101 ARG A CA 1
ATOM 799 C C . ARG A 1 101 ? -3.969 8.072 8.814 1.00 94.06 101 ARG A C 1
ATOM 801 O O . ARG A 1 101 ? -3.405 8.524 7.815 1.00 94.06 101 ARG A O 1
ATOM 808 N N . GLN A 1 102 ? -3.357 7.893 9.982 1.00 94.62 102 GLN A N 1
ATOM 809 C CA . GLN A 1 102 ? -1.938 8.166 10.175 1.00 94.62 102 GLN A CA 1
ATOM 810 C C . GLN A 1 102 ? -1.117 7.199 9.323 1.00 94.62 102 GLN A C 1
ATOM 812 O O . GLN A 1 102 ? -0.319 7.643 8.502 1.00 94.62 102 GLN A O 1
ATOM 817 N N . ARG A 1 103 ? -1.426 5.900 9.401 1.00 94.38 103 ARG A N 1
ATOM 818 C CA . ARG A 1 103 ? -0.780 4.860 8.592 1.00 94.38 103 ARG A CA 1
ATOM 819 C C . ARG A 1 103 ? -0.909 5.118 7.093 1.00 94.38 103 ARG A C 1
ATOM 821 O O . ARG A 1 103 ? 0.091 5.066 6.390 1.00 94.38 103 ARG A O 1
ATOM 828 N N . ALA A 1 104 ? -2.097 5.466 6.597 1.00 94.56 104 ALA A N 1
ATOM 829 C CA . ALA A 1 104 ? -2.287 5.812 5.189 1.00 94.56 104 ALA A CA 1
ATOM 830 C C . ALA A 1 104 ? -1.416 7.009 4.770 1.00 94.56 104 ALA A C 1
ATOM 832 O O . ALA A 1 104 ? -0.826 7.006 3.692 1.00 94.56 104 ALA A O 1
ATOM 833 N N . THR A 1 105 ? -1.298 8.021 5.631 1.00 94.19 105 THR A N 1
ATOM 834 C CA . THR A 1 105 ? -0.440 9.188 5.380 1.00 94.19 105 THR A CA 1
ATOM 835 C C . THR A 1 105 ? 1.037 8.795 5.339 1.00 94.19 105 THR A C 1
ATOM 837 O O . THR A 1 105 ? 1.754 9.214 4.430 1.00 94.19 105 THR A O 1
ATOM 840 N N . ASP A 1 106 ? 1.482 7.947 6.266 1.00 94.56 106 ASP A N 1
ATOM 841 C CA . ASP A 1 106 ? 2.859 7.451 6.322 1.00 94.56 106 ASP A CA 1
ATOM 842 C C . ASP A 1 106 ? 3.201 6.604 5.087 1.00 94.56 106 ASP A C 1
ATOM 844 O O . ASP A 1 106 ? 4.240 6.821 4.460 1.00 94.56 106 ASP A O 1
ATOM 848 N N . MET A 1 107 ? 2.287 5.727 4.658 1.00 94.06 107 MET A N 1
ATOM 849 C CA . MET A 1 107 ? 2.431 4.941 3.427 1.00 94.06 107 MET A CA 1
ATOM 850 C C . MET A 1 107 ? 2.559 5.840 2.188 1.00 94.06 107 MET A C 1
ATOM 852 O O . MET A 1 107 ? 3.410 5.608 1.330 1.00 94.06 107 MET A O 1
ATOM 856 N N . LEU A 1 108 ? 1.765 6.913 2.099 1.00 93.69 108 LEU A N 1
ATOM 857 C CA . LEU A 1 108 ? 1.852 7.880 0.997 1.00 93.69 108 LEU A CA 1
ATOM 858 C C . LEU A 1 108 ? 3.148 8.696 1.009 1.00 93.69 108 LEU A C 1
ATOM 860 O O . LEU A 1 108 ? 3.609 9.123 -0.053 1.00 93.69 108 LEU A O 1
ATOM 864 N N . ASN A 1 109 ? 3.709 8.952 2.188 1.00 92.69 109 ASN A N 1
ATOM 865 C CA . ASN A 1 109 ? 4.962 9.688 2.352 1.00 92.69 109 ASN A CA 1
ATOM 866 C C . ASN A 1 109 ? 6.197 8.817 2.095 1.00 92.69 109 ASN A C 1
ATOM 868 O O . ASN A 1 109 ? 7.249 9.356 1.763 1.00 92.69 109 ASN A O 1
ATOM 872 N N . ALA A 1 110 ? 6.067 7.494 2.207 1.00 91.19 110 ALA A N 1
ATOM 873 C CA . ALA A 1 110 ? 7.115 6.550 1.833 1.00 91.19 110 ALA A CA 1
ATOM 874 C C . ALA A 1 110 ? 7.300 6.428 0.309 1.00 91.19 110 ALA A C 1
ATOM 876 O O . ALA A 1 110 ? 8.362 6.008 -0.152 1.00 91.19 110 ALA A O 1
ATOM 877 N N . LEU A 1 111 ? 6.287 6.802 -0.479 1.00 88.94 111 LEU A N 1
ATOM 878 C CA . LEU A 1 111 ? 6.382 6.833 -1.936 1.00 88.94 111 LEU A CA 1
ATOM 879 C C . LEU A 1 111 ? 7.233 8.024 -2.423 1.00 88.94 111 LEU A C 1
ATOM 881 O O . LEU A 1 111 ? 7.172 9.107 -1.832 1.00 88.94 111 LEU A O 1
ATOM 885 N N . PRO A 1 112 ? 7.987 7.870 -3.531 1.00 86.69 112 PRO A N 1
ATOM 886 C CA . PRO A 1 112 ? 8.794 8.945 -4.098 1.00 86.69 112 PRO A CA 1
ATOM 887 C C . PRO A 1 112 ? 8.017 10.253 -4.351 1.00 86.69 112 PRO A C 1
ATOM 889 O O . PRO A 1 112 ? 6.827 10.242 -4.681 1.00 86.69 112 PRO A O 1
ATOM 892 N N . PRO A 1 113 ? 8.680 11.419 -4.280 1.00 82.94 113 PRO A N 1
ATOM 893 C CA . PRO A 1 113 ? 8.071 12.677 -4.697 1.00 82.94 113 PRO A CA 1
ATOM 894 C C . PRO A 1 113 ? 7.608 12.618 -6.161 1.00 82.94 113 PRO A C 1
ATOM 896 O O . PRO A 1 113 ? 8.355 12.193 -7.038 1.00 82.94 113 PRO A O 1
ATOM 899 N N . GLY A 1 114 ? 6.378 13.063 -6.432 1.00 82.00 114 GLY A N 1
ATOM 900 C CA . GLY A 1 114 ? 5.791 13.032 -7.780 1.00 82.00 114 GLY A CA 1
ATOM 901 C C . GLY A 1 114 ? 5.205 11.678 -8.199 1.00 82.00 114 GLY A C 1
ATOM 902 O O . GLY A 1 114 ? 4.762 11.529 -9.335 1.00 82.00 114 GLY A O 1
ATOM 903 N N . ASP A 1 115 ? 5.161 10.706 -7.289 1.00 87.38 115 ASP A N 1
ATOM 904 C CA . ASP A 1 115 ? 4.577 9.395 -7.536 1.00 87.38 115 ASP A CA 1
ATOM 905 C C . ASP A 1 115 ? 3.079 9.488 -7.933 1.00 87.38 115 ASP A C 1
ATOM 907 O O . ASP A 1 115 ? 2.272 10.091 -7.204 1.00 87.38 115 ASP A O 1
ATOM 911 N N . PRO A 1 116 ? 2.669 8.901 -9.077 1.00 87.94 116 PRO A N 1
ATOM 912 C CA . PRO A 1 116 ? 1.282 8.947 -9.538 1.00 87.94 116 PRO A CA 1
ATOM 913 C C . PRO A 1 116 ? 0.315 8.204 -8.604 1.00 87.94 116 PRO A C 1
ATOM 915 O O . PRO A 1 116 ? -0.822 8.649 -8.429 1.00 87.94 116 PRO A O 1
ATOM 918 N N . LEU A 1 117 ? 0.762 7.123 -7.957 1.00 87.56 117 LEU A N 1
ATOM 919 C CA . LEU A 1 117 ? -0.017 6.361 -6.980 1.00 87.56 117 LEU A CA 1
ATOM 920 C C . LEU A 1 117 ? -0.273 7.217 -5.738 1.00 87.56 117 LEU A C 1
ATOM 922 O O . LEU A 1 117 ? -1.416 7.373 -5.304 1.00 87.56 117 LEU A O 1
ATOM 926 N N . ALA A 1 118 ? 0.776 7.869 -5.232 1.00 91.19 118 ALA A N 1
ATOM 927 C CA . ALA A 1 118 ? 0.655 8.771 -4.095 1.00 91.19 118 ALA A CA 1
ATOM 928 C C . ALA A 1 118 ? -0.268 9.958 -4.420 1.00 91.19 118 ALA A C 1
ATOM 930 O O . ALA A 1 118 ? -1.096 10.359 -3.606 1.00 91.19 118 ALA A O 1
ATOM 931 N N . THR A 1 119 ? -0.174 10.503 -5.636 1.00 93.19 119 THR A N 1
ATOM 932 C CA . THR A 1 119 ? -1.047 11.589 -6.111 1.00 93.19 119 THR A CA 1
ATOM 933 C C . THR A 1 119 ? -2.514 11.155 -6.170 1.00 93.19 119 THR A C 1
ATOM 935 O O . THR A 1 119 ? -3.387 11.875 -5.678 1.00 93.19 119 THR A O 1
ATOM 938 N N . LYS A 1 12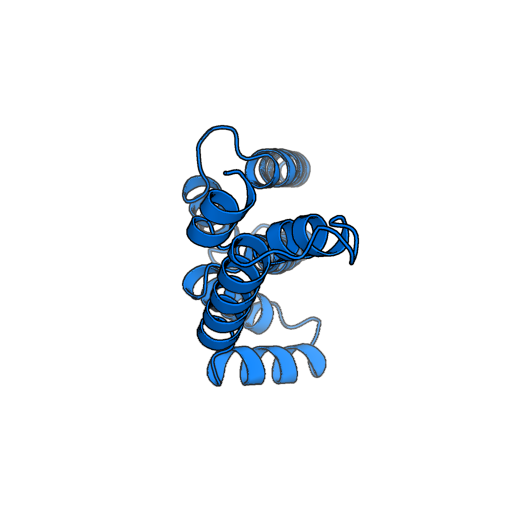0 ? -2.797 9.969 -6.725 1.00 92.31 120 LYS A N 1
ATOM 939 C CA . LYS A 1 120 ? -4.143 9.376 -6.787 1.00 92.31 120 LYS A CA 1
ATOM 940 C C . LYS A 1 120 ? -4.746 9.253 -5.388 1.00 92.31 120 LYS A C 1
ATOM 942 O O . LYS A 1 120 ? -5.824 9.788 -5.139 1.00 92.31 120 LYS A O 1
ATOM 947 N N . TYR A 1 121 ? -4.039 8.608 -4.466 1.00 93.94 121 TYR A N 1
ATOM 948 C CA . TYR A 1 121 ? -4.559 8.344 -3.126 1.00 93.94 121 TYR A CA 1
ATOM 949 C C . TYR A 1 121 ? -4.602 9.584 -2.225 1.00 93.94 121 TYR A C 1
ATOM 951 O O . TYR A 1 121 ? -5.533 9.707 -1.434 1.00 93.94 121 TYR A O 1
ATOM 959 N N . ARG A 1 122 ? -3.707 10.571 -2.393 1.00 93.62 122 ARG A N 1
ATOM 960 C CA . ARG A 1 122 ? -3.850 11.878 -1.720 1.00 93.62 122 ARG A CA 1
ATOM 961 C C . ARG A 1 122 ? -5.161 12.564 -2.099 1.00 93.62 122 ARG A C 1
ATOM 963 O O . ARG A 1 122 ? -5.853 13.065 -1.221 1.00 93.62 122 ARG A O 1
ATOM 970 N N . ARG A 1 123 ? -5.548 12.543 -3.383 1.00 93.69 123 ARG A N 1
ATOM 971 C CA . ARG A 1 123 ? -6.846 13.091 -3.826 1.00 93.69 123 ARG A CA 1
ATOM 972 C C . ARG A 1 123 ? -8.023 12.367 -3.173 1.00 93.69 123 ARG A C 1
ATOM 974 O O . ARG A 1 123 ? -8.958 13.030 -2.737 1.00 93.69 123 ARG A O 1
ATOM 981 N N . VAL A 1 124 ? -7.953 11.037 -3.077 1.00 92.75 124 VAL A N 1
ATOM 982 C CA . VAL A 1 124 ? -8.969 10.236 -2.375 1.00 92.75 124 VAL A CA 1
ATOM 983 C C . VAL A 1 124 ? -9.029 10.622 -0.898 1.00 92.75 124 VAL A C 1
ATOM 985 O O . VAL A 1 124 ? -10.116 10.850 -0.380 1.00 92.75 124 VAL A O 1
ATOM 988 N N . LEU A 1 125 ? -7.881 10.762 -0.230 1.00 91.00 125 LEU A N 1
ATOM 989 C CA . LEU A 1 125 ? -7.830 11.132 1.183 1.00 91.00 125 LEU A CA 1
ATOM 990 C C . LEU A 1 125 ? -8.489 12.488 1.418 1.00 91.00 125 LEU A C 1
ATOM 992 O O . LEU A 1 125 ? -9.342 12.591 2.288 1.00 91.00 125 LEU A O 1
ATOM 996 N N . TYR A 1 126 ? -8.169 13.496 0.601 1.00 92.38 126 TYR A N 1
ATOM 997 C CA . TYR A 1 126 ? -8.838 14.794 0.683 1.00 92.38 126 TYR A CA 1
ATOM 998 C C . TYR A 1 126 ? -10.350 14.665 0.503 1.00 92.38 126 TYR A C 1
ATOM 1000 O O . TYR A 1 126 ? -11.087 15.227 1.300 1.00 92.38 126 TYR A O 1
ATOM 1008 N N . SER A 1 127 ? -10.822 13.891 -0.479 1.00 91.75 127 SER A N 1
ATOM 1009 C CA . SER A 1 127 ? -12.266 13.708 -0.691 1.00 91.75 127 SER A CA 1
ATOM 1010 C C . SER A 1 127 ? -12.990 13.005 0.458 1.00 91.75 127 SER A C 1
ATOM 1012 O O . SER A 1 127 ? -14.192 13.166 0.578 1.00 91.75 127 SER A O 1
ATOM 1014 N N . LEU A 1 128 ? -12.282 12.238 1.292 1.00 88.69 128 LEU A N 1
ATOM 1015 C CA . LEU A 1 128 ? -12.860 11.599 2.478 1.00 88.69 128 LEU A CA 1
ATOM 1016 C C . LEU A 1 128 ? -12.918 12.539 3.694 1.00 88.69 128 LEU A C 1
ATOM 1018 O O . LEU A 1 128 ? -13.586 12.219 4.671 1.00 88.69 128 LEU A O 1
ATOM 1022 N N . LEU A 1 129 ? -12.192 13.662 3.664 1.00 82.75 129 LEU A N 1
ATOM 1023 C CA . LEU A 1 129 ? -12.139 14.647 4.752 1.00 82.75 129 LEU A CA 1
ATOM 1024 C C . LEU A 1 129 ? -13.167 15.782 4.601 1.00 82.75 129 LEU A C 1
ATOM 1026 O O . LEU A 1 129 ? -13.330 16.560 5.542 1.00 82.75 129 LEU A O 1
ATOM 1030 N N . TYR A 1 130 ? -13.805 15.899 3.434 1.00 81.00 130 TYR A N 1
ATOM 1031 C CA . TYR A 1 130 ? -14.817 16.908 3.106 1.00 81.00 130 TYR A CA 1
ATOM 1032 C C . TYR A 1 130 ? -16.194 16.265 2.977 1.00 81.00 130 TYR A C 1
ATOM 1034 O O . TYR A 1 130 ? -17.167 16.911 3.423 1.00 81.00 130 TYR A O 1
#

Sequence (130 aa):
MLAAAALELGRLEQVRELLDSISMVDQDSFYQHLVSKLKMADEAADSPELRELAEQLSAQPENLELKMDFAIKLFEAKRMEEALEQIFGVLRHDLNYSDARQRATDMLNALPPGDPLATKYRRVLYSLLY

pLDDT: mean 82.41, std 12.0, range [56.81, 95.38]

InterPro domains:
  IPR011990 Tetratricopeptide-like helical domain superfamily [G3DSA:1.25.40.10] (1-44)
  IPR011990 Tetratricopeptide-like helical domain superfamily [G3DSA:1.25.40.10] (45-130)

Radius of gyration: 16.38 Å; Cα contacts (8 Å, |Δi|>4): 108; chains: 1; bounding box: 35×34×46 Å

Secondary structure (DSSP, 8-state):
-HHHHHHHTT-HHHHHHHHHTS-TTS--HHHHHHHHHHHHHHHHH--HHHHHHHHHHHH-TT-HHHHHHHHHHHHHTT-HHHHHHHHHHHHHH-TTSTTHHHHHHHHHHHSPTT-HHHHHHHHHHHHHH-

Mean predicted aligned error: 8.39 Å

Solvent-accessible surface area (backbone atoms only — not comparable to full-atom values): 7271 Å² total; per-residue (Å²): 114,68,54,61,54,29,55,76,64,40,36,54,65,64,33,48,56,56,54,71,69,51,54,86,90,69,65,43,76,66,50,54,53,50,50,51,53,47,50,53,50,52,60,67,44,60,42,73,68,56,53,51,44,51,54,53,29,70,78,37,79,80,45,54,64,54,33,43,54,43,15,53,51,28,44,77,44,35,35,51,68,61,14,51,52,32,30,50,51,37,40,73,76,41,68,75,49,85,60,45,60,60,52,50,50,50,58,44,66,72,45,64,91,89,37,66,66,41,53,55,51,52,55,51,52,54,63,73,77,111

Nearest PDB structures (foldseek):
  2r5s-assembly2_B  TM=8.245E-01  e=7.256E-08  Vibrio parahaemolyticus RIMD 2210633
  3qdn-assembly2_B  TM=8.678E-01  e=1.606E-07  Salmonella enterica subsp. enterica serovar Typhimurium
  3qou-assembly1_A  TM=8.694E-01  e=1.786E-07  Escherichia coli K-12
  3qdn-assembly1_A  TM=8.917E-01  e=3.557E-07  Salmonella enterica subsp. enterica serovar Typhimurium
  6y4l-assembly1_A  TM=4.899E-01  e=3.242E-01  Homo sapiens